Protein AF-A0AAD9Z7M5-F1 (afdb_monomer_lite)

Structure (mmCIF, N/CA/C/O backbone):
data_AF-A0AAD9Z7M5-F1
#
_entry.id   AF-A0AAD9Z7M5-F1
#
loop_
_atom_site.group_PDB
_atom_site.id
_atom_site.type_symbol
_atom_site.label_atom_id
_atom_site.label_alt_id
_atom_site.label_comp_id
_atom_site.label_asym_id
_atom_site.label_entity_id
_atom_site.label_seq_id
_atom_site.pdbx_PDB_ins_code
_atom_site.Cartn_x
_atom_site.Cartn_y
_atom_site.Cartn_z
_atom_site.occupancy
_atom_site.B_iso_or_equiv
_atom_site.auth_seq_id
_atom_site.auth_comp_id
_atom_site.auth_asym_id
_atom_site.auth_atom_id
_atom_site.pdbx_PDB_model_num
ATOM 1 N N . MET A 1 1 ? -19.781 9.683 -7.760 1.00 30.70 1 MET A N 1
ATOM 2 C CA . MET A 1 1 ? -18.440 9.397 -8.318 1.00 30.70 1 MET A CA 1
ATOM 3 C C . MET A 1 1 ? -17.435 10.316 -7.624 1.00 30.70 1 MET A C 1
ATOM 5 O O . MET A 1 1 ? -17.283 11.461 -8.027 1.00 30.70 1 MET A O 1
ATOM 9 N N . VAL A 1 2 ? -16.843 9.885 -6.505 1.00 35.81 2 VAL A N 1
ATOM 10 C CA . VAL A 1 2 ? -15.875 10.717 -5.769 1.00 35.81 2 VAL A CA 1
ATOM 11 C C . VAL A 1 2 ? -14.512 10.547 -6.434 1.00 35.81 2 VAL A C 1
ATOM 13 O O . VAL A 1 2 ? -13.974 9.443 -6.517 1.00 35.81 2 VAL A O 1
ATOM 16 N N . PHE A 1 3 ? -13.993 11.638 -6.991 1.00 39.03 3 PHE A N 1
ATOM 17 C CA . PHE A 1 3 ? -12.631 11.703 -7.500 1.00 39.03 3 PHE A CA 1
ATOM 18 C C . PHE A 1 3 ? -11.678 11.733 -6.305 1.00 39.03 3 PHE A C 1
ATOM 20 O O . PHE A 1 3 ? -11.600 12.740 -5.602 1.00 39.03 3 PHE A O 1
ATOM 27 N N . THR A 1 4 ? -10.912 10.668 -6.090 1.00 48.34 4 THR A N 1
ATOM 28 C CA . THR A 1 4 ? -9.732 10.704 -5.223 1.00 48.34 4 THR A CA 1
ATOM 29 C C . THR A 1 4 ? -8.650 11.539 -5.919 1.00 48.34 4 THR A C 1
ATOM 31 O O . THR A 1 4 ? -7.738 11.028 -6.558 1.00 48.34 4 THR A O 1
ATOM 34 N N . LYS A 1 5 ? -8.761 12.873 -5.826 1.00 54.28 5 LYS A N 1
ATOM 35 C CA . LYS A 1 5 ? -7.802 13.853 -6.383 1.00 54.28 5 LYS A CA 1
ATOM 36 C C . LYS A 1 5 ? -6.404 13.800 -5.734 1.00 54.28 5 LYS A C 1
ATOM 38 O O . LYS A 1 5 ? -5.519 14.541 -6.152 1.00 54.28 5 LYS A O 1
ATOM 43 N N . GLY A 1 6 ? -6.190 12.951 -4.726 1.00 60.69 6 GLY A N 1
ATOM 44 C CA . GLY A 1 6 ? -4.928 12.859 -3.992 1.00 60.69 6 GLY A CA 1
ATOM 45 C C . GLY A 1 6 ? -3.807 12.181 -4.786 1.00 60.69 6 GLY A C 1
ATOM 46 O O . GLY A 1 6 ? -4.029 11.228 -5.537 1.00 60.69 6 GLY A O 1
ATOM 47 N N . SER A 1 7 ? -2.568 12.646 -4.631 1.00 79.31 7 SER A N 1
ATOM 48 C CA . SER A 1 7 ? -1.374 11.907 -5.060 1.00 79.31 7 SER A CA 1
ATOM 49 C C . SER A 1 7 ? -1.282 10.561 -4.321 1.00 79.31 7 SER A C 1
ATOM 51 O O . SER A 1 7 ? -1.847 10.410 -3.238 1.00 79.31 7 SER A O 1
ATOM 53 N N . CYS A 1 8 ? -0.565 9.570 -4.870 1.00 79.56 8 CYS A N 1
ATOM 54 C CA . CYS A 1 8 ? -0.369 8.299 -4.155 1.00 79.56 8 CYS A CA 1
ATOM 55 C C . CYS A 1 8 ? 0.267 8.526 -2.776 1.00 79.56 8 CYS A C 1
ATOM 57 O O . CYS A 1 8 ? -0.075 7.848 -1.815 1.00 79.56 8 CYS A O 1
ATOM 59 N N . ARG A 1 9 ? 1.133 9.542 -2.663 1.00 82.56 9 ARG A N 1
ATOM 60 C CA . ARG A 1 9 ? 1.717 9.960 -1.390 1.00 82.56 9 ARG A CA 1
ATOM 61 C C . ARG A 1 9 ? 0.657 10.409 -0.382 1.00 82.56 9 ARG A C 1
ATOM 63 O O . ARG A 1 9 ? 0.674 9.939 0.745 1.00 82.56 9 ARG A O 1
ATOM 70 N N . GLN A 1 10 ? -0.275 11.268 -0.795 1.00 87.69 10 GLN A N 1
ATOM 71 C CA . GLN A 1 10 ? -1.350 11.749 0.081 1.00 87.69 10 GLN A CA 1
ATOM 72 C C . GLN A 1 10 ? -2.257 10.613 0.556 1.00 87.69 10 GLN A C 1
ATOM 74 O O . GLN A 1 10 ? -2.691 10.623 1.700 1.00 87.69 10 GLN A O 1
ATOM 79 N N . LEU A 1 11 ? -2.527 9.628 -0.300 1.00 88.75 11 LEU A N 1
ATOM 80 C CA . LEU A 1 11 ? -3.316 8.453 0.070 1.00 88.75 11 LEU A CA 1
ATOM 81 C C . LEU A 1 11 ? -2.552 7.542 1.048 1.00 88.75 11 LEU A C 1
ATOM 83 O O . LEU A 1 11 ? -3.131 7.092 2.029 1.00 88.75 11 LEU A O 1
ATOM 87 N N . VAL A 1 12 ? -1.243 7.342 0.856 1.00 88.25 12 VAL A N 1
ATOM 88 C CA . VAL A 1 12 ? -0.386 6.650 1.840 1.00 88.25 12 VAL A CA 1
ATOM 89 C C . VAL A 1 12 ? -0.405 7.373 3.189 1.00 88.25 12 VAL A C 1
ATOM 91 O O . VAL A 1 12 ? -0.634 6.737 4.215 1.00 88.25 12 VAL A O 1
ATOM 94 N N . ASP A 1 13 ? -0.223 8.695 3.194 1.00 90.44 13 ASP A N 1
ATOM 95 C CA . ASP A 1 13 ? -0.254 9.503 4.418 1.00 90.44 13 ASP A CA 1
ATOM 96 C C . ASP A 1 13 ? -1.626 9.430 5.108 1.00 90.44 13 ASP A C 1
ATOM 98 O O . ASP A 1 13 ? -1.696 9.332 6.332 1.00 90.44 13 ASP A O 1
ATOM 102 N N . LEU A 1 14 ? -2.714 9.404 4.332 1.00 91.56 14 LEU A N 1
ATOM 103 C CA . LEU A 1 14 ? -4.073 9.263 4.849 1.00 91.56 14 LEU A CA 1
ATOM 104 C C . LEU A 1 14 ? -4.307 7.890 5.488 1.00 91.56 14 LEU A C 1
ATOM 106 O O . LEU A 1 14 ? -4.917 7.812 6.550 1.00 91.56 14 LEU A O 1
ATOM 110 N N . SER A 1 15 ? -3.791 6.819 4.878 1.00 91.06 15 SER A N 1
ATOM 111 C CA . SER A 1 15 ? -3.870 5.474 5.452 1.00 91.06 15 SER A CA 1
ATOM 112 C C . SER A 1 15 ? -3.042 5.352 6.734 1.00 91.06 15 SER A C 1
ATOM 114 O O . SER A 1 15 ? -3.536 4.794 7.707 1.00 91.06 15 SER A O 1
ATOM 116 N N . ILE A 1 16 ? -1.827 5.912 6.774 1.00 91.56 16 ILE A N 1
ATOM 117 C CA . ILE A 1 16 ? -0.991 5.954 7.989 1.00 91.56 16 ILE A CA 1
ATOM 118 C C . ILE A 1 16 ? -1.695 6.740 9.099 1.00 91.56 16 ILE A C 1
ATOM 120 O O . ILE A 1 16 ? -1.698 6.326 10.257 1.00 91.56 16 ILE A O 1
ATOM 124 N N . PHE A 1 17 ? -2.298 7.879 8.753 1.00 93.44 17 PHE A N 1
ATOM 125 C CA . PHE A 1 17 ? -3.065 8.677 9.698 1.00 93.44 17 PHE A CA 1
ATOM 126 C C . PHE A 1 17 ? -4.267 7.892 10.233 1.00 93.44 17 PHE A C 1
ATOM 128 O O . PHE A 1 17 ? -4.455 7.826 11.443 1.00 93.44 17 PHE A O 1
ATOM 135 N N . GLY A 1 18 ? -5.041 7.256 9.350 1.00 91.50 18 GLY A N 1
ATOM 136 C CA . GLY A 1 18 ? -6.170 6.422 9.749 1.00 91.50 18 GLY A CA 1
ATOM 137 C C . GLY A 1 18 ? -5.751 5.286 10.678 1.00 91.50 18 GLY A C 1
ATOM 138 O O . GLY A 1 18 ? -6.406 5.061 11.686 1.00 91.50 18 GLY A O 1
ATOM 139 N N . ASP A 1 19 ? -4.627 4.626 10.401 1.00 90.56 19 ASP A N 1
ATOM 140 C CA . ASP A 1 19 ? -4.109 3.550 11.248 1.00 90.56 19 ASP A CA 1
ATOM 141 C C . ASP A 1 19 ? -3.713 4.065 12.636 1.00 90.56 19 ASP A C 1
ATOM 143 O O . ASP A 1 19 ? -4.106 3.506 13.656 1.00 90.56 19 ASP A O 1
ATOM 147 N N . LYS A 1 20 ? -3.000 5.195 12.683 1.00 92.00 20 LYS A N 1
ATOM 148 C CA . LYS A 1 20 ? -2.537 5.816 13.930 1.00 92.00 20 LYS A CA 1
ATOM 149 C C . LYS A 1 20 ? -3.677 6.186 14.885 1.00 92.00 20 LYS A C 1
ATOM 151 O O . LYS A 1 20 ? -3.470 6.165 16.097 1.00 92.00 20 LYS A O 1
ATOM 156 N N . TYR A 1 21 ? -4.834 6.572 14.352 1.00 92.94 21 TYR A N 1
ATOM 157 C CA . TYR A 1 21 ? -5.998 7.003 15.135 1.00 92.94 21 TYR A CA 1
ATOM 158 C C . TYR A 1 21 ? -7.127 5.965 15.166 1.00 92.94 21 TYR A C 1
ATOM 160 O O . TYR A 1 21 ? -8.238 6.307 15.558 1.00 92.94 21 TYR A O 1
ATOM 168 N N . ASP A 1 22 ? -6.844 4.726 14.755 1.00 89.50 22 ASP A N 1
ATOM 169 C CA . ASP A 1 22 ? -7.807 3.625 14.693 1.00 89.50 22 ASP A CA 1
ATOM 170 C C . ASP A 1 22 ? -9.104 3.996 13.948 1.00 89.50 22 ASP A C 1
ATOM 172 O O . ASP A 1 22 ? -10.224 3.874 14.439 1.00 89.50 22 ASP A O 1
ATOM 176 N N . MET A 1 23 ? -8.939 4.498 12.721 1.00 91.75 23 MET A N 1
ATOM 177 C CA . MET A 1 23 ? -10.019 4.894 11.815 1.00 91.75 23 MET A CA 1
ATOM 178 C C . MET A 1 23 ? -10.088 3.954 10.592 1.00 91.75 23 MET A C 1
ATOM 180 O O . MET A 1 23 ? -9.648 4.338 9.500 1.00 91.75 23 MET A O 1
ATOM 184 N N . PRO A 1 24 ? -10.663 2.739 10.723 1.00 88.81 24 PRO A N 1
ATOM 185 C CA . PRO A 1 24 ? -10.769 1.749 9.645 1.00 88.81 24 PRO A CA 1
ATOM 186 C C . PRO A 1 24 ? -11.313 2.300 8.324 1.00 88.81 24 PRO A C 1
ATOM 188 O O . PRO A 1 24 ? -10.705 2.100 7.276 1.00 88.81 24 PRO A O 1
ATOM 191 N N . ALA A 1 25 ? -12.404 3.071 8.369 1.00 88.81 25 ALA A N 1
ATOM 192 C CA . ALA A 1 25 ? -13.028 3.636 7.171 1.00 88.81 25 ALA A CA 1
ATOM 193 C C . ALA A 1 25 ? -12.080 4.563 6.389 1.00 88.81 25 ALA A C 1
ATOM 195 O O . ALA A 1 25 ? -12.094 4.583 5.158 1.00 88.81 25 ALA A O 1
ATOM 196 N N . LEU A 1 26 ? -11.224 5.307 7.097 1.00 89.62 26 LEU A N 1
ATOM 197 C CA . LEU A 1 26 ? -10.253 6.200 6.474 1.00 89.62 26 LEU A CA 1
ATOM 198 C C . LEU A 1 26 ? -9.115 5.416 5.812 1.00 89.62 26 LEU A C 1
ATOM 200 O O . LEU A 1 26 ? -8.694 5.758 4.706 1.00 89.62 26 LEU A O 1
ATOM 204 N N . CYS A 1 27 ? -8.656 4.344 6.463 1.00 88.62 27 CYS A N 1
ATOM 205 C CA . CYS A 1 27 ? -7.699 3.405 5.883 1.00 88.62 27 CYS A CA 1
ATOM 206 C C . CYS A 1 27 ? -8.247 2.763 4.607 1.00 88.62 27 CYS A C 1
ATOM 208 O O . CYS A 1 27 ? -7.567 2.796 3.584 1.00 88.62 27 CYS A O 1
ATOM 210 N N . ASN A 1 28 ? -9.473 2.235 4.653 1.00 88.75 28 ASN A N 1
ATOM 211 C CA . ASN A 1 28 ? -10.100 1.561 3.515 1.00 88.75 28 ASN A CA 1
ATOM 212 C C . ASN A 1 28 ? -10.273 2.536 2.342 1.00 88.75 28 ASN A C 1
ATOM 214 O O . ASN A 1 28 ? -9.829 2.247 1.235 1.00 88.75 28 ASN A O 1
ATOM 218 N N . TYR A 1 29 ? -10.770 3.753 2.602 1.00 89.75 29 TYR A N 1
ATOM 219 C CA . TYR A 1 29 ? -10.887 4.798 1.579 1.00 89.75 29 TYR A CA 1
ATOM 220 C C . TYR A 1 29 ? -9.543 5.146 0.923 1.00 89.75 29 TYR A C 1
ATOM 222 O O . TYR A 1 29 ? -9.452 5.338 -0.293 1.00 89.75 29 TYR A O 1
ATOM 230 N N . ALA A 1 30 ? -8.482 5.247 1.725 1.00 89.19 30 ALA A N 1
ATOM 231 C CA . ALA A 1 30 ? -7.147 5.518 1.218 1.00 89.19 30 ALA A CA 1
ATOM 232 C C . ALA A 1 30 ? -6.627 4.370 0.337 1.00 89.19 30 ALA A C 1
ATOM 234 O O . ALA A 1 30 ? -6.112 4.628 -0.752 1.00 89.19 30 ALA A O 1
ATOM 235 N N . VAL A 1 31 ? -6.802 3.124 0.782 1.00 86.06 31 VAL A N 1
ATOM 236 C CA . VAL A 1 31 ? -6.427 1.908 0.047 1.00 86.06 31 VAL A CA 1
ATOM 237 C C . VAL A 1 31 ? -7.188 1.795 -1.277 1.00 86.06 31 VAL A C 1
ATOM 239 O O . VAL A 1 31 ? -6.558 1.603 -2.316 1.00 86.06 31 VAL A O 1
ATOM 242 N N . ASP A 1 32 ? -8.499 2.032 -1.284 1.00 86.25 32 ASP A N 1
ATOM 243 C CA . ASP A 1 32 ? -9.310 2.045 -2.510 1.00 86.25 32 ASP A CA 1
ATOM 244 C C . ASP A 1 32 ? -8.833 3.114 -3.489 1.00 86.25 32 ASP A C 1
ATOM 246 O O . ASP A 1 32 ? -8.720 2.890 -4.697 1.00 86.25 32 ASP A O 1
ATOM 250 N N . GLY A 1 33 ? -8.501 4.294 -2.960 1.00 85.94 33 GLY A N 1
ATOM 251 C CA . GLY A 1 33 ? -7.916 5.371 -3.742 1.00 85.94 33 GLY A CA 1
ATOM 252 C C . GLY A 1 33 ? -6.595 4.967 -4.395 1.00 85.94 33 GLY A C 1
ATOM 253 O O . GLY A 1 33 ? -6.351 5.349 -5.541 1.00 85.94 33 GLY A O 1
ATOM 254 N N . LEU A 1 34 ? -5.751 4.207 -3.688 1.00 82.88 34 LEU A N 1
ATOM 255 C CA . LEU A 1 34 ? -4.492 3.691 -4.222 1.00 82.88 34 LEU A CA 1
ATOM 256 C C . LEU A 1 34 ? -4.750 2.689 -5.347 1.00 82.88 34 LEU A C 1
ATOM 258 O O . LEU A 1 34 ? -4.270 2.909 -6.461 1.00 82.88 34 LEU A O 1
ATOM 262 N N . ILE A 1 35 ? -5.562 1.662 -5.100 1.00 80.88 35 ILE A N 1
ATOM 263 C CA . ILE A 1 35 ? -5.880 0.617 -6.085 1.00 80.88 35 ILE A CA 1
ATOM 264 C C . ILE A 1 35 ? -6.453 1.237 -7.357 1.00 80.88 35 ILE A C 1
ATOM 266 O O . ILE A 1 35 ? -5.890 1.066 -8.436 1.00 80.88 35 ILE A O 1
ATOM 270 N N . LYS A 1 36 ? -7.476 2.084 -7.233 1.00 82.75 36 LYS A N 1
ATOM 271 C CA . LYS A 1 36 ? -8.080 2.767 -8.383 1.00 82.75 36 LYS A CA 1
ATOM 272 C C . LYS A 1 36 ? -7.067 3.598 -9.167 1.00 82.75 36 LYS A C 1
ATOM 274 O O . LYS A 1 36 ? -7.118 3.683 -10.392 1.00 82.75 36 LYS A O 1
ATOM 279 N N . LYS A 1 37 ? -6.127 4.237 -8.472 1.00 79.50 37 LYS A N 1
ATOM 280 C CA . LYS A 1 37 ? -5.071 5.015 -9.119 1.00 79.50 37 LYS A CA 1
ATOM 281 C C . LYS A 1 37 ? -4.065 4.120 -9.834 1.00 79.50 37 LYS A C 1
ATOM 283 O O . LYS A 1 37 ? -3.613 4.492 -10.918 1.00 79.50 37 LYS A O 1
ATOM 288 N N . HIS A 1 38 ? -3.744 2.956 -9.270 1.00 77.31 38 HIS A N 1
ATOM 289 C CA . HIS A 1 38 ? -2.944 1.943 -9.952 1.00 77.31 38 HIS A CA 1
ATOM 290 C C . HIS A 1 38 ? -3.613 1.511 -11.252 1.00 77.31 38 HIS A C 1
ATOM 292 O O . HIS A 1 38 ? -3.005 1.638 -12.308 1.00 77.31 38 HIS A O 1
ATOM 298 N N . GLU A 1 39 ? -4.881 1.107 -11.185 1.00 77.69 39 GLU A N 1
ATOM 299 C CA . GLU A 1 39 ? -5.659 0.660 -12.345 1.00 77.69 39 GLU A CA 1
ATOM 300 C C . GLU A 1 39 ? -5.697 1.716 -13.458 1.00 77.69 39 GLU A C 1
ATOM 302 O O . GLU A 1 39 ? 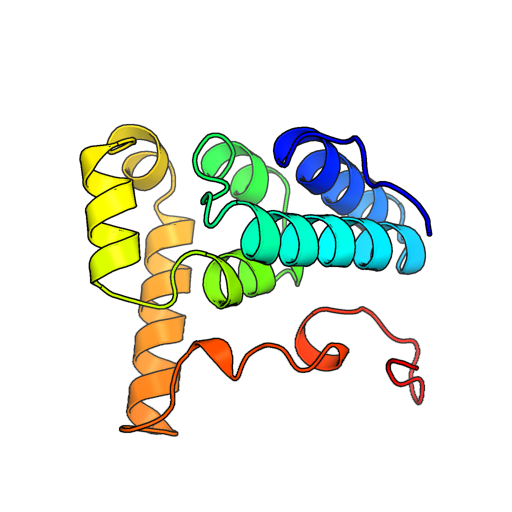-5.606 1.391 -14.637 1.00 77.69 39 GLU A O 1
ATOM 307 N N . GLN A 1 40 ? -5.791 2.998 -13.091 1.00 79.75 40 GLN A N 1
ATOM 308 C CA . GLN A 1 40 ? -5.869 4.101 -14.051 1.00 79.75 40 GLN A CA 1
ATOM 309 C C . GLN A 1 40 ? -4.535 4.473 -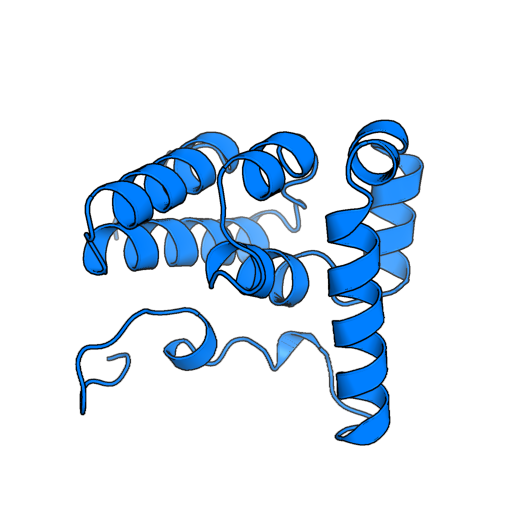14.698 1.00 79.75 40 GLN A C 1
ATOM 311 O O . GLN A 1 40 ? -4.515 4.953 -15.829 1.00 79.75 40 GLN A O 1
ATOM 316 N N . THR A 1 41 ? -3.431 4.354 -13.963 1.00 73.50 41 THR A N 1
ATOM 317 C CA . THR A 1 41 ? -2.146 4.943 -14.378 1.00 73.50 41 THR A CA 1
ATOM 318 C C . THR A 1 41 ? -1.053 3.914 -14.615 1.00 73.50 41 THR A C 1
ATOM 320 O O . THR A 1 41 ? -0.000 4.270 -15.138 1.00 73.50 41 THR A O 1
ATOM 323 N N . ASN A 1 42 ? -1.270 2.667 -14.189 1.00 67.62 42 ASN A N 1
ATOM 324 C CA . ASN A 1 42 ? -0.255 1.625 -14.057 1.00 67.62 42 ASN A CA 1
ATOM 325 C C . ASN A 1 42 ? 1.023 2.117 -13.341 1.00 67.62 42 ASN A C 1
ATOM 327 O O . ASN A 1 42 ? 2.108 1.566 -13.516 1.00 67.62 42 ASN A O 1
ATOM 331 N N . ASN A 1 43 ? 0.917 3.198 -12.557 1.00 65.44 43 ASN A N 1
ATOM 332 C CA . ASN A 1 43 ? 2.049 3.777 -11.853 1.00 65.44 43 ASN A CA 1
ATOM 333 C C . ASN A 1 43 ? 2.229 3.065 -10.526 1.00 65.44 43 ASN A C 1
ATOM 335 O O . ASN A 1 43 ? 1.269 2.752 -9.823 1.00 65.44 43 ASN A O 1
ATOM 339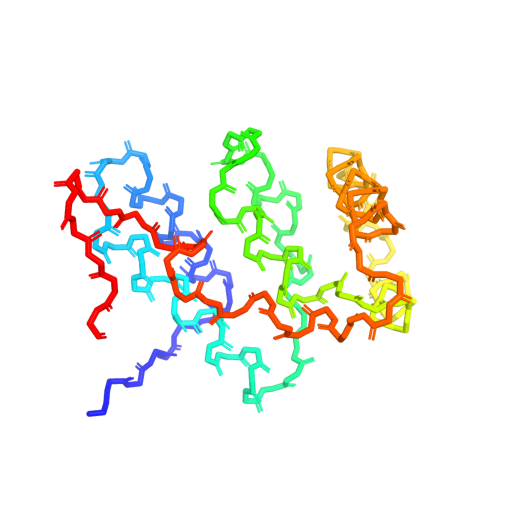 N N . VAL A 1 44 ? 3.488 2.865 -10.176 1.00 62.03 44 VAL A N 1
ATOM 340 C CA . VAL A 1 44 ? 3.909 2.225 -8.938 1.00 62.03 44 VAL A CA 1
ATOM 341 C C . VAL A 1 44 ? 4.190 3.323 -7.907 1.00 62.03 44 VAL A C 1
ATOM 343 O O . VAL A 1 44 ? 4.811 4.342 -8.223 1.00 62.03 44 VAL A O 1
ATOM 346 N N . ILE A 1 45 ? 3.713 3.153 -6.669 1.00 62.66 45 ILE A N 1
ATOM 347 C CA . ILE A 1 45 ? 3.931 4.102 -5.558 1.00 62.66 45 ILE A CA 1
ATOM 348 C C . ILE A 1 45 ? 5.373 3.989 -5.043 1.00 62.66 45 ILE A C 1
ATOM 350 O O . ILE A 1 45 ? 5.621 3.545 -3.927 1.00 62.66 45 ILE A O 1
ATOM 354 N N . ILE A 1 46 ? 6.354 4.360 -5.857 1.00 63.19 46 ILE A N 1
ATOM 355 C CA . ILE A 1 46 ? 7.743 4.003 -5.546 1.00 63.19 46 ILE A CA 1
ATOM 356 C C . ILE A 1 46 ? 8.415 5.032 -4.643 1.00 63.19 46 ILE A C 1
ATOM 358 O O . ILE A 1 46 ? 9.121 4.675 -3.702 1.00 63.19 46 ILE A O 1
ATOM 362 N N . SER A 1 47 ? 8.128 6.320 -4.845 1.00 62.19 47 SER A N 1
ATOM 363 C CA . SER A 1 47 ? 8.775 7.411 -4.101 1.00 62.19 47 SER A CA 1
ATOM 364 C C . SER A 1 47 ? 8.447 7.439 -2.602 1.00 62.19 47 SER A C 1
ATOM 366 O O . SER A 1 47 ? 8.925 8.308 -1.877 1.00 62.19 47 SER A O 1
ATOM 368 N N . SER A 1 48 ? 7.603 6.522 -2.122 1.00 67.88 48 SER A N 1
ATOM 369 C CA . SER A 1 48 ? 7.118 6.499 -0.744 1.00 67.88 48 SER A CA 1
ATOM 370 C C . SER A 1 48 ? 7.400 5.196 -0.003 1.00 67.88 48 SER A C 1
ATOM 372 O O . SER A 1 48 ? 6.949 5.104 1.130 1.00 67.88 48 SER A O 1
ATOM 374 N N . PHE A 1 49 ? 8.138 4.218 -0.551 1.00 76.62 49 PHE A N 1
ATOM 375 C CA . PHE A 1 49 ? 8.367 2.944 0.157 1.00 76.62 49 PHE A CA 1
ATOM 376 C C . PHE A 1 49 ? 9.068 3.127 1.498 1.00 76.62 49 PHE A C 1
ATOM 378 O O . PHE A 1 49 ? 8.529 2.706 2.518 1.00 76.62 49 PHE A O 1
ATOM 385 N N . ALA A 1 50 ? 10.196 3.839 1.529 1.00 78.62 50 ALA A N 1
ATOM 386 C CA . ALA A 1 50 ? 10.899 4.116 2.780 1.00 78.62 50 ALA A CA 1
ATOM 387 C C . ALA A 1 50 ? 9.993 4.823 3.806 1.00 78.62 50 ALA A C 1
ATOM 389 O O . ALA A 1 50 ? 9.997 4.487 4.986 1.00 78.62 50 ALA A O 1
ATOM 390 N N . HIS A 1 51 ? 9.160 5.765 3.354 1.00 83.00 51 HIS A N 1
ATOM 391 C CA . HIS A 1 51 ? 8.203 6.450 4.225 1.00 83.00 51 HIS A CA 1
ATOM 392 C C . HIS A 1 51 ? 7.087 5.528 4.720 1.00 83.00 51 HIS A C 1
ATOM 394 O O . HIS A 1 51 ? 6.788 5.520 5.909 1.00 83.00 51 HIS A O 1
ATOM 400 N N . LEU A 1 52 ? 6.484 4.748 3.828 1.00 87.25 52 LEU A N 1
ATOM 401 C CA . LEU A 1 52 ? 5.425 3.801 4.146 1.00 87.25 52 LEU A CA 1
ATOM 402 C C . LEU A 1 52 ? 5.922 2.792 5.177 1.00 87.25 52 LEU A C 1
ATOM 404 O O . LEU A 1 52 ? 5.296 2.622 6.216 1.00 87.25 52 LEU A O 1
ATOM 408 N N . TYR A 1 53 ? 7.074 2.171 4.934 1.00 88.31 53 TYR A N 1
ATOM 409 C CA . TYR A 1 53 ? 7.641 1.170 5.831 1.00 88.31 53 TYR A CA 1
ATOM 410 C C . TYR A 1 53 ? 8.077 1.778 7.165 1.00 88.31 53 TYR A C 1
ATOM 412 O O . TYR A 1 53 ? 7.777 1.213 8.211 1.00 88.31 53 TYR A O 1
ATOM 420 N N . LYS A 1 54 ? 8.665 2.981 7.170 1.00 88.31 54 LYS A N 1
ATOM 421 C CA . LYS A 1 54 ? 9.019 3.681 8.415 1.00 88.31 54 LYS A CA 1
ATOM 422 C C . LYS A 1 54 ? 7.809 3.990 9.307 1.00 88.31 54 LYS A C 1
ATOM 424 O O . LYS A 1 54 ? 7.969 4.101 10.518 1.00 88.31 54 LYS A O 1
ATOM 429 N N . ASN A 1 55 ? 6.624 4.164 8.724 1.00 89.75 55 ASN A N 1
ATOM 430 C CA . ASN A 1 55 ? 5.429 4.625 9.436 1.00 89.75 55 ASN A CA 1
ATOM 431 C C . ASN A 1 55 ? 4.312 3.577 9.526 1.00 8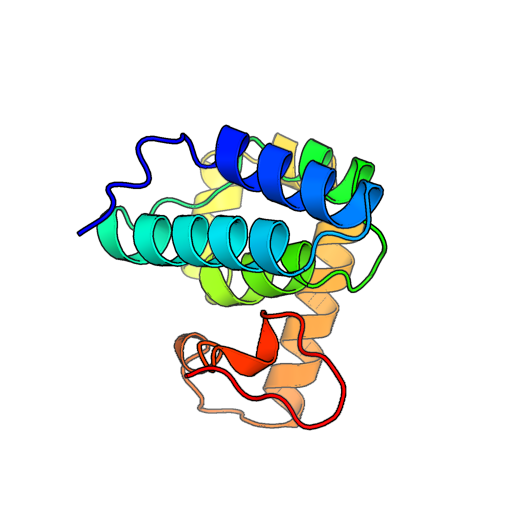9.75 55 ASN A C 1
ATOM 433 O O . ASN A 1 55 ? 3.195 3.912 9.906 1.00 89.75 55 ASN A O 1
ATOM 437 N N . THR A 1 56 ? 4.585 2.324 9.176 1.00 89.12 56 THR A N 1
ATOM 438 C CA . THR A 1 56 ? 3.607 1.237 9.283 1.00 89.12 56 THR A CA 1
ATOM 439 C C . THR A 1 56 ? 4.213 0.050 10.003 1.00 89.12 56 THR A C 1
ATOM 441 O O . THR A 1 56 ? 5.412 -0.205 9.895 1.00 89.12 56 THR A O 1
ATOM 444 N N . LEU A 1 57 ? 3.381 -0.709 10.712 1.00 86.88 57 LEU A N 1
ATOM 445 C CA . LEU A 1 57 ? 3.813 -1.952 11.340 1.00 86.88 57 LEU A CA 1
ATOM 446 C C . LEU A 1 57 ? 4.084 -3.050 10.292 1.00 86.88 57 LEU A C 1
ATOM 448 O O . LEU A 1 57 ? 3.457 -3.053 9.218 1.00 86.88 57 LEU A O 1
ATOM 452 N N . PRO A 1 58 ? 4.969 -4.019 10.602 1.00 83.69 58 PRO A N 1
ATOM 453 C CA . PRO A 1 58 ? 5.116 -5.233 9.807 1.00 83.69 58 PRO A CA 1
ATOM 454 C C . PRO A 1 58 ? 3.763 -5.914 9.578 1.00 83.69 58 PRO A C 1
ATOM 456 O O . PRO A 1 58 ? 2.937 -5.987 10.486 1.00 83.69 58 PRO A O 1
ATOM 459 N N . ASN A 1 59 ? 3.533 -6.431 8.369 1.00 75.50 59 ASN A N 1
ATOM 460 C CA . ASN A 1 59 ? 2.264 -7.048 7.950 1.00 75.50 59 ASN A CA 1
ATOM 461 C C . ASN A 1 59 ? 1.020 -6.138 7.982 1.00 75.50 59 ASN A C 1
ATOM 463 O O . ASN A 1 59 ? -0.095 -6.659 7.843 1.00 75.50 59 ASN A O 1
ATOM 467 N N . SER A 1 60 ? 1.178 -4.817 8.126 1.00 84.19 60 SER A N 1
ATOM 468 C CA . SER A 1 60 ? 0.066 -3.875 7.958 1.00 84.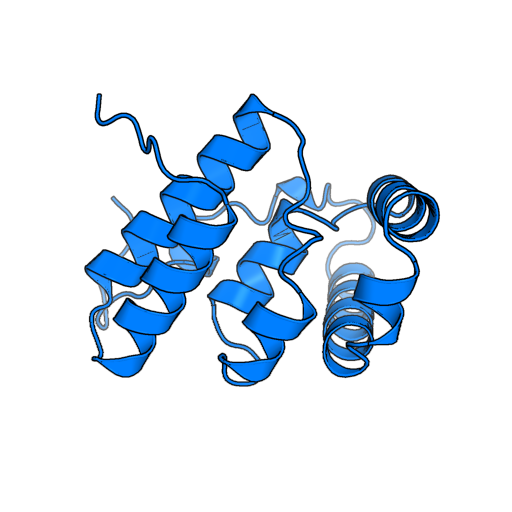19 60 SER A CA 1
ATOM 469 C C . SER A 1 60 ? -0.623 -4.064 6.604 1.00 84.19 60 SER A C 1
ATOM 471 O O . SER A 1 60 ? 0.003 -4.448 5.609 1.00 84.19 60 SER A O 1
ATOM 473 N N . LEU A 1 61 ? -1.927 -3.782 6.563 1.00 82.25 61 LEU A N 1
ATOM 474 C CA . LEU A 1 61 ? -2.720 -3.909 5.338 1.00 82.25 61 LEU A CA 1
ATOM 475 C C . LEU A 1 61 ? -2.139 -3.054 4.212 1.00 82.25 61 LEU A C 1
ATOM 477 O O . LEU A 1 61 ? -1.974 -3.553 3.110 1.00 82.25 61 LEU A O 1
ATOM 481 N N . LEU A 1 62 ? -1.688 -1.834 4.516 1.00 84.94 62 LEU A N 1
ATOM 482 C CA . LEU A 1 62 ? -1.080 -0.949 3.525 1.00 84.94 62 LEU A CA 1
ATOM 483 C C . LEU A 1 62 ? 0.183 -1.550 2.873 1.00 84.94 62 LEU A C 1
ATOM 485 O O . LEU A 1 62 ? 0.325 -1.477 1.653 1.00 84.94 62 LEU A O 1
ATOM 489 N N . ARG A 1 63 ? 1.081 -2.187 3.647 1.00 86.81 63 ARG A N 1
ATOM 490 C CA . ARG A 1 63 ? 2.250 -2.900 3.089 1.00 86.81 63 ARG A CA 1
ATOM 491 C C . ARG A 1 63 ? 1.816 -4.052 2.178 1.00 86.81 63 ARG A C 1
ATOM 493 O O . ARG A 1 63 ? 2.361 -4.208 1.089 1.00 86.81 63 ARG A O 1
ATOM 500 N N . LYS A 1 64 ? 0.813 -4.830 2.602 1.00 81.00 64 LYS A N 1
ATOM 501 C CA . LYS A 1 64 ? 0.272 -5.955 1.821 1.00 81.00 64 LYS A CA 1
ATOM 502 C C . LYS A 1 64 ? -0.365 -5.490 0.515 1.00 81.00 64 LYS A C 1
ATOM 504 O O . LYS A 1 64 ? -0.020 -6.038 -0.524 1.00 81.00 64 LYS A O 1
ATOM 509 N N . THR A 1 65 ? -1.219 -4.466 0.551 1.00 79.75 65 THR A N 1
ATOM 510 C CA . THR A 1 65 ? -1.822 -3.855 -0.643 1.00 79.75 65 THR A CA 1
ATOM 511 C C . THR A 1 65 ? -0.742 -3.402 -1.607 1.00 79.75 65 THR A C 1
ATOM 513 O O . THR A 1 65 ? -0.806 -3.688 -2.794 1.00 79.75 65 THR A O 1
ATOM 516 N N . VAL A 1 66 ? 0.293 -2.724 -1.107 1.00 80.44 66 VAL A N 1
ATOM 517 C CA . VAL A 1 66 ? 1.350 -2.222 -1.979 1.00 80.44 66 VAL A CA 1
ATOM 518 C C . VAL A 1 66 ? 2.063 -3.349 -2.726 1.00 80.44 66 VAL A C 1
ATOM 520 O O . VAL A 1 66 ? 2.264 -3.251 -3.935 1.00 80.44 66 VAL A O 1
ATOM 523 N N . LEU A 1 67 ? 2.387 -4.437 -2.032 1.00 79.31 67 LEU A N 1
ATOM 524 C CA . LEU A 1 67 ? 2.989 -5.620 -2.645 1.00 79.31 67 LEU A CA 1
ATOM 525 C C . LEU A 1 67 ? 2.039 -6.286 -3.650 1.00 79.31 67 LEU A C 1
ATOM 527 O O . LEU A 1 67 ? 2.447 -6.582 -4.769 1.00 79.31 67 LEU A O 1
ATOM 531 N N . ALA A 1 68 ? 0.778 -6.465 -3.255 1.00 74.62 68 ALA A N 1
ATOM 532 C CA . ALA A 1 68 ? -0.270 -7.143 -4.016 1.00 74.62 68 ALA A CA 1
ATOM 533 C C . ALA A 1 68 ? -0.808 -6.360 -5.218 1.00 74.62 68 ALA A C 1
ATOM 535 O O . ALA A 1 68 ? -1.465 -6.931 -6.079 1.00 74.62 68 ALA A O 1
ATOM 536 N N . THR A 1 69 ? -0.605 -5.047 -5.260 1.00 72.06 69 THR A N 1
ATOM 537 C CA . THR A 1 69 ? -1.126 -4.203 -6.337 1.00 72.06 69 THR A CA 1
ATOM 538 C C . THR A 1 69 ? -0.009 -3.730 -7.253 1.00 72.06 69 THR A C 1
ATOM 540 O O . THR A 1 69 ? -0.199 -3.657 -8.459 1.00 72.06 69 THR A O 1
ATOM 543 N N . TYR A 1 70 ? 1.169 -3.412 -6.716 1.00 68.88 70 TYR A N 1
ATOM 544 C CA . TYR A 1 70 ? 2.157 -2.652 -7.476 1.00 68.88 70 TYR A CA 1
ATOM 545 C C . TYR A 1 70 ? 3.406 -3.435 -7.869 1.00 68.88 70 TYR A C 1
ATOM 547 O O . TYR A 1 70 ? 4.157 -2.945 -8.710 1.00 68.88 70 TYR A O 1
ATOM 555 N N . LEU A 1 71 ? 3.654 -4.607 -7.273 1.00 69.69 71 LEU A N 1
ATOM 556 C CA . LEU A 1 71 ? 4.896 -5.372 -7.453 1.00 69.69 71 LEU A CA 1
ATOM 557 C C . LEU A 1 71 ? 4.626 -6.866 -7.574 1.00 69.69 71 LEU A C 1
ATOM 559 O O . LEU A 1 71 ? 5.286 -7.698 -6.969 1.00 69.69 71 LEU A O 1
ATOM 563 N N . CYS A 1 72 ? 3.636 -7.194 -8.385 1.00 65.19 72 CYS A N 1
ATOM 564 C CA . CYS A 1 72 ? 3.166 -8.551 -8.593 1.00 65.19 72 CYS A CA 1
ATOM 565 C C . CYS A 1 72 ? 4.014 -9.342 -9.585 1.00 65.19 72 CYS A C 1
ATOM 567 O O . CYS A 1 72 ? 3.969 -10.567 -9.594 1.00 65.19 72 CYS A O 1
ATOM 569 N N . THR A 1 73 ? 4.766 -8.662 -10.449 1.00 66.38 73 THR A N 1
ATOM 570 C CA . THR A 1 73 ? 5.493 -9.314 -11.543 1.00 66.38 73 THR A CA 1
ATOM 571 C C . THR A 1 73 ? 6.980 -8.958 -11.534 1.00 66.38 73 THR A C 1
ATOM 573 O O . THR A 1 73 ? 7.335 -7.834 -11.160 1.00 66.38 73 THR A O 1
ATOM 576 N N . PRO A 1 74 ? 7.858 -9.863 -12.012 1.00 68.88 74 PRO A N 1
ATOM 577 C CA . PRO A 1 74 ? 9.275 -9.557 -12.207 1.00 68.88 74 PRO A CA 1
ATOM 578 C C . PRO A 1 74 ? 9.503 -8.281 -13.031 1.00 68.88 74 PRO A C 1
ATOM 580 O O . PRO A 1 74 ? 10.296 -7.438 -12.633 1.00 68.88 74 PRO A O 1
ATOM 583 N N . ALA A 1 75 ? 8.723 -8.068 -14.096 1.00 71.00 75 ALA A N 1
ATOM 584 C CA . ALA A 1 75 ? 8.822 -6.877 -14.946 1.00 71.00 75 ALA A CA 1
ATOM 585 C C . ALA A 1 75 ? 8.493 -5.561 -14.207 1.00 71.00 75 ALA A C 1
ATOM 587 O O . ALA A 1 75 ? 9.098 -4.517 -14.465 1.00 71.00 75 ALA A O 1
ATOM 588 N N . GLN A 1 76 ? 7.542 -5.586 -13.266 1.00 72.94 76 GLN A N 1
ATOM 589 C CA . GLN A 1 76 ? 7.246 -4.420 -12.426 1.00 72.94 76 GLN A CA 1
ATOM 590 C C . GLN A 1 76 ? 8.404 -4.128 -11.470 1.00 72.94 76 GLN A C 1
ATOM 592 O O . GLN A 1 76 ? 8.779 -2.968 -11.324 1.00 72.94 76 GLN A O 1
ATOM 597 N N . ILE A 1 77 ? 9.005 -5.162 -10.874 1.00 73.88 77 ILE A N 1
ATOM 598 C CA . ILE A 1 77 ? 10.197 -5.027 -10.023 1.00 73.88 77 ILE A CA 1
ATOM 599 C C . ILE A 1 77 ? 11.380 -4.473 -10.816 1.00 73.88 77 ILE A C 1
ATOM 601 O O . ILE A 1 77 ? 12.031 -3.546 -10.344 1.00 73.88 77 ILE A O 1
ATOM 605 N N . GLU A 1 78 ? 11.631 -4.987 -12.020 1.00 76.44 78 GLU A N 1
ATOM 606 C CA . GLU A 1 78 ? 12.664 -4.468 -12.924 1.00 76.44 78 GLU A CA 1
ATOM 607 C C . GLU A 1 78 ? 12.434 -2.981 -13.206 1.00 76.44 78 GLU A C 1
ATOM 609 O O . GLU A 1 78 ? 13.326 -2.167 -12.984 1.00 76.44 78 GLU A O 1
ATOM 614 N N . THR A 1 79 ? 11.199 -2.594 -13.539 1.00 75.56 79 THR A N 1
ATOM 615 C CA . THR A 1 79 ? 10.832 -1.183 -13.748 1.00 75.56 79 THR A CA 1
ATOM 616 C C . THR A 1 79 ? 11.123 -0.317 -12.515 1.00 75.56 79 THR A C 1
ATOM 618 O O . THR A 1 79 ? 11.514 0.846 -12.642 1.00 75.56 79 THR A O 1
ATOM 621 N N . VAL A 1 80 ? 10.921 -0.849 -11.306 1.00 74.00 80 VAL A N 1
ATOM 622 C CA . VAL A 1 80 ? 11.210 -0.129 -10.056 1.00 74.00 80 VAL A CA 1
ATOM 623 C C . VAL A 1 80 ? 12.705 0.003 -9.829 1.00 74.00 80 VAL A C 1
ATOM 625 O O . VAL A 1 80 ? 13.162 1.091 -9.483 1.00 74.00 80 VAL A O 1
ATOM 628 N N . LEU A 1 81 ? 13.458 -1.077 -10.033 1.00 75.88 81 LEU A N 1
ATOM 629 C CA . LEU A 1 81 ? 14.911 -1.092 -9.904 1.00 75.88 81 LEU A CA 1
ATOM 630 C C . LEU A 1 81 ? 15.568 -0.133 -10.899 1.00 75.88 81 LEU A C 1
ATOM 632 O O . LEU A 1 81 ? 16.498 0.575 -10.529 1.00 75.88 81 LEU A O 1
ATOM 636 N N . GLU A 1 82 ? 15.054 -0.055 -12.126 1.00 79.12 82 GLU A N 1
ATOM 637 C CA . GLU A 1 82 ? 15.547 0.864 -13.154 1.00 79.12 82 GLU A CA 1
ATOM 638 C C . GLU A 1 82 ? 15.247 2.327 -12.819 1.00 79.12 82 GLU A C 1
ATOM 640 O O . GLU A 1 82 ? 16.118 3.190 -12.931 1.00 79.12 82 GLU A O 1
ATOM 645 N N . LYS A 1 83 ? 14.009 2.633 -12.414 1.00 75.06 83 LYS A N 1
ATOM 646 C CA . LYS A 1 83 ? 13.567 4.024 -12.234 1.00 75.06 83 LYS A CA 1
ATOM 647 C C . LYS A 1 83 ? 13.886 4.599 -10.855 1.00 75.06 83 LYS A C 1
ATOM 649 O O . LYS A 1 83 ? 14.008 5.814 -10.719 1.00 75.06 83 LYS A O 1
ATOM 654 N N . TYR A 1 84 ? 13.984 3.754 -9.832 1.00 75.00 84 TYR A N 1
ATOM 655 C CA . TYR A 1 84 ? 14.116 4.171 -8.433 1.00 75.00 84 TYR A CA 1
ATOM 656 C C . TYR A 1 84 ? 14.977 3.192 -7.611 1.00 75.00 84 TYR A C 1
ATOM 658 O O . TYR A 1 84 ? 14.540 2.712 -6.556 1.00 75.00 84 TYR A O 1
ATOM 666 N N . PRO A 1 85 ? 16.218 2.913 -8.042 1.00 74.19 85 PRO A N 1
ATOM 667 C CA . PRO A 1 85 ? 17.077 1.924 -7.390 1.00 74.19 85 PRO A CA 1
ATOM 668 C C . PRO A 1 85 ? 17.274 2.217 -5.896 1.00 74.19 85 PRO A C 1
ATOM 670 O O . PRO A 1 85 ? 17.191 1.319 -5.060 1.00 74.19 85 PRO A O 1
ATOM 673 N N . GLN A 1 86 ? 17.447 3.493 -5.539 1.00 73.69 86 GLN A N 1
ATOM 674 C CA . GLN A 1 86 ? 17.709 3.896 -4.159 1.00 73.69 86 GLN A CA 1
ATOM 675 C C . GLN A 1 86 ? 16.507 3.671 -3.229 1.00 73.69 86 GLN A C 1
ATOM 677 O O . GLN A 1 86 ? 16.677 3.243 -2.094 1.00 73.69 86 GLN A O 1
ATOM 682 N N . SER A 1 87 ? 15.279 3.890 -3.711 1.00 69.44 87 SER A N 1
ATOM 683 C CA . SER A 1 87 ? 14.074 3.756 -2.879 1.00 69.44 87 SER A CA 1
ATOM 684 C C . SER A 1 87 ? 13.810 2.317 -2.425 1.00 69.44 87 SER A C 1
ATOM 686 O O . SER A 1 87 ? 13.218 2.119 -1.365 1.00 69.44 87 SER A O 1
ATOM 688 N N . LEU A 1 88 ? 14.247 1.328 -3.211 1.00 69.75 88 LEU A N 1
ATOM 689 C CA . LEU A 1 88 ? 14.212 -0.087 -2.837 1.00 69.75 88 LEU A CA 1
ATOM 690 C C . LEU A 1 88 ? 15.349 -0.452 -1.879 1.00 69.75 88 LEU A C 1
ATOM 692 O O . LEU A 1 88 ? 15.114 -1.137 -0.885 1.00 69.75 88 LEU A O 1
ATOM 696 N N . LEU A 1 89 ? 16.568 0.016 -2.165 1.00 69.81 89 LEU A N 1
ATOM 697 C CA . LEU A 1 89 ? 17.754 -0.263 -1.348 1.00 69.81 89 LEU A CA 1
ATOM 698 C C . LEU A 1 89 ? 17.635 0.310 0.068 1.00 69.81 89 LEU A C 1
ATOM 700 O O . LEU A 1 89 ? 18.036 -0.341 1.030 1.00 69.81 89 LEU A O 1
ATOM 704 N N . ASP A 1 90 ? 17.010 1.478 0.206 1.00 74.31 90 ASP A N 1
ATOM 705 C CA . ASP A 1 90 ? 16.778 2.130 1.498 1.00 74.31 90 ASP A CA 1
ATOM 706 C C . ASP A 1 90 ? 15.720 1.411 2.357 1.00 74.31 90 ASP A C 1
ATOM 708 O O . ASP A 1 90 ? 15.458 1.809 3.494 1.00 74.31 90 ASP A O 1
ATOM 712 N N . CYS A 1 91 ? 15.086 0.355 1.836 1.00 77.56 91 CYS A N 1
ATOM 713 C CA . CYS A 1 91 ? 13.993 -0.342 2.495 1.00 77.56 91 CYS A CA 1
ATOM 714 C C . CYS A 1 91 ? 14.206 -1.865 2.518 1.00 77.56 91 CYS A C 1
ATOM 716 O O . CYS A 1 91 ? 13.510 -2.631 1.856 1.00 77.56 91 CYS A O 1
ATOM 718 N N . ALA A 1 92 ? 15.148 -2.339 3.338 1.00 80.56 92 ALA A N 1
ATOM 719 C CA . ALA A 1 92 ? 15.411 -3.775 3.497 1.00 80.56 92 ALA A CA 1
ATOM 720 C C . ALA A 1 92 ? 14.164 -4.582 3.928 1.00 80.56 92 ALA A C 1
ATOM 722 O O . ALA A 1 92 ? 13.960 -5.710 3.479 1.00 80.56 92 ALA A O 1
ATOM 723 N N . GLU A 1 93 ? 13.296 -3.995 4.759 1.00 82.88 93 GLU A N 1
ATOM 724 C CA . GLU A 1 93 ? 12.025 -4.616 5.159 1.00 82.88 93 GLU A CA 1
ATOM 725 C C . GLU A 1 93 ? 11.088 -4.864 3.974 1.00 82.88 93 GLU A C 1
ATOM 727 O O . GLU A 1 93 ? 10.384 -5.873 3.947 1.00 82.88 93 GLU A O 1
ATOM 732 N N . PHE A 1 94 ? 11.099 -3.976 2.978 1.00 80.69 94 PHE A N 1
ATOM 733 C CA . PHE A 1 94 ? 10.323 -4.160 1.762 1.00 80.69 94 PHE A CA 1
ATOM 734 C C . PHE A 1 94 ? 10.780 -5.411 1.003 1.00 80.69 94 PHE A C 1
ATOM 736 O O . PHE A 1 94 ? 9.953 -6.253 0.654 1.00 80.69 94 PHE A O 1
ATOM 743 N N . LEU A 1 95 ? 12.093 -5.578 0.807 1.00 79.38 95 LEU A N 1
ATOM 744 C CA . LEU A 1 95 ? 12.649 -6.746 0.113 1.00 79.38 95 LEU A CA 1
ATOM 745 C C . LEU A 1 95 ? 12.307 -8.051 0.837 1.00 79.38 95 LEU A C 1
ATOM 747 O O . LEU A 1 95 ? 12.019 -9.067 0.200 1.00 79.38 95 LEU A O 1
ATOM 751 N N . LEU A 1 96 ? 12.300 -8.018 2.169 1.00 82.12 96 LEU A N 1
ATOM 752 C CA . LEU A 1 96 ? 11.919 -9.156 2.993 1.00 82.12 96 LEU A CA 1
ATOM 753 C C . LEU A 1 96 ? 10.437 -9.515 2.827 1.00 82.12 96 LEU A C 1
ATOM 755 O O . LEU A 1 96 ? 10.114 -10.687 2.623 1.00 82.12 96 LEU A O 1
ATOM 759 N N . ASP A 1 97 ? 9.539 -8.532 2.896 1.00 81.06 97 ASP A N 1
ATOM 760 C CA . ASP A 1 97 ? 8.103 -8.766 2.721 1.00 81.06 97 ASP A CA 1
ATOM 761 C C . ASP A 1 97 ? 7.775 -9.224 1.290 1.00 81.06 97 ASP A C 1
ATOM 763 O O . ASP A 1 97 ? 6.982 -10.151 1.113 1.00 81.06 97 ASP A O 1
ATOM 767 N N . TYR A 1 98 ? 8.454 -8.672 0.281 1.00 78.19 98 TYR A N 1
ATOM 768 C CA . TYR A 1 98 ? 8.348 -9.126 -1.106 1.00 78.19 98 TYR A CA 1
ATOM 769 C C . TYR A 1 98 ? 8.810 -10.579 -1.281 1.00 78.19 98 TYR A C 1
ATOM 771 O O . TYR A 1 98 ? 8.085 -11.406 -1.833 1.00 78.19 98 TYR A O 1
ATOM 779 N N . THR A 1 99 ? 9.976 -10.934 -0.734 1.00 77.12 99 THR A N 1
ATOM 780 C CA . THR A 1 99 ? 10.498 -12.311 -0.790 1.00 77.12 99 THR A CA 1
ATOM 781 C C . THR A 1 99 ? 9.530 -13.294 -0.127 1.00 77.12 99 THR A C 1
ATOM 783 O O . THR A 1 99 ? 9.249 -14.364 -0.664 1.00 77.12 99 THR A O 1
ATOM 786 N N . ARG A 1 100 ? 8.958 -12.926 1.027 1.00 78.56 100 ARG A N 1
ATOM 787 C CA . ARG A 1 100 ? 7.940 -13.735 1.715 1.00 78.56 100 ARG A CA 1
ATOM 788 C C . ARG A 1 100 ? 6.675 -13.913 0.879 1.00 78.56 100 ARG A C 1
ATOM 790 O O . ARG A 1 100 ? 6.102 -15.003 0.896 1.00 78.56 100 ARG A O 1
ATOM 797 N N . ALA A 1 101 ? 6.235 -12.865 0.182 1.00 74.31 101 ALA A N 1
ATOM 798 C CA . ALA A 1 101 ? 5.083 -12.928 -0.710 1.00 74.31 101 ALA A CA 1
ATOM 799 C C . ALA A 1 101 ? 5.336 -13.911 -1.864 1.00 74.31 101 ALA A C 1
ATOM 801 O O . ALA A 1 101 ? 4.529 -14.816 -2.064 1.00 74.31 101 ALA A O 1
ATOM 802 N N . LEU A 1 102 ? 6.499 -13.829 -2.520 1.00 70.25 102 LEU A N 1
ATOM 803 C CA . LEU A 1 102 ? 6.896 -14.759 -3.584 1.00 70.25 102 LEU A CA 1
ATOM 804 C C . LEU A 1 102 ? 6.936 -16.223 -3.116 1.00 70.25 102 LEU A C 1
ATOM 806 O O . LEU A 1 102 ? 6.406 -17.112 -3.786 1.00 70.25 102 LEU A O 1
ATOM 810 N N . VAL A 1 103 ? 7.531 -16.491 -1.949 1.00 69.00 103 VAL A N 1
ATOM 811 C CA . VAL A 1 103 ? 7.605 -17.851 -1.380 1.00 69.00 103 VAL A CA 1
ATOM 812 C C . VAL A 1 103 ? 6.208 -18.396 -1.044 1.00 69.00 103 VAL A C 1
ATOM 814 O O . VAL A 1 103 ? 5.922 -19.575 -1.252 1.00 69.00 103 VAL A O 1
ATOM 817 N N . LYS A 1 104 ? 5.300 -17.552 -0.542 1.00 67.06 104 LYS A N 1
ATOM 818 C CA . LYS A 1 104 ? 3.909 -17.957 -0.284 1.00 67.06 104 LYS A CA 1
ATOM 819 C C . LYS A 1 104 ? 3.122 -18.248 -1.560 1.00 67.06 104 LYS A C 1
ATOM 821 O O . LYS A 1 104 ? 2.296 -19.157 -1.544 1.00 67.06 104 LYS A O 1
ATOM 826 N N . ASP A 1 105 ? 3.349 -17.495 -2.629 1.00 62.00 105 ASP A N 1
ATOM 827 C CA . ASP A 1 105 ? 2.596 -17.654 -3.875 1.00 62.00 105 ASP A CA 1
ATOM 828 C C . ASP A 1 105 ? 3.032 -18.918 -4.636 1.00 62.00 105 ASP A C 1
ATOM 830 O O . ASP A 1 105 ? 2.218 -19.779 -4.976 1.00 62.00 105 ASP A O 1
ATOM 834 N N . THR A 1 106 ? 4.348 -19.126 -4.744 1.00 53.12 106 THR A N 1
ATOM 835 C CA . THR A 1 106 ? 4.953 -20.332 -5.347 1.00 53.12 106 THR A CA 1
ATOM 836 C C . THR A 1 106 ? 4.560 -21.643 -4.661 1.00 53.12 106 THR A C 1
ATOM 838 O O . THR A 1 106 ? 4.533 -22.688 -5.308 1.00 53.12 106 THR A O 1
ATOM 841 N N . THR A 1 107 ? 4.219 -21.607 -3.370 1.00 51.94 107 THR A N 1
ATOM 842 C CA . THR A 1 107 ? 3.801 -22.795 -2.605 1.00 51.94 107 THR A CA 1
ATOM 843 C C . THR A 1 107 ? 2.303 -23.086 -2.674 1.00 51.94 107 THR A C 1
ATOM 845 O O . THR A 1 107 ? 1.899 -24.202 -2.348 1.00 51.94 107 THR A O 1
ATOM 848 N N . LYS A 1 108 ? 1.466 -22.126 -3.093 1.00 49.50 108 LYS A N 1
ATOM 849 C CA . LYS A 1 108 ? 0.002 -22.283 -3.094 1.00 49.50 108 LYS A CA 1
ATOM 850 C C . LYS A 1 108 ? -0.617 -22.277 -4.487 1.00 49.50 108 LYS A C 1
ATOM 852 O O . LYS A 1 108 ? -1.563 -23.029 -4.708 1.00 49.50 108 LYS A O 1
ATOM 857 N N . HIS A 1 109 ? -0.096 -21.487 -5.427 1.00 49.47 109 HIS A N 1
ATOM 858 C CA . HIS A 1 109 ? -0.704 -21.327 -6.747 1.00 49.47 109 HIS A CA 1
ATOM 859 C C . HIS A 1 109 ? 0.342 -21.080 -7.852 1.00 49.47 109 HIS A C 1
ATOM 861 O O . HIS A 1 109 ? 0.519 -19.948 -8.290 1.00 49.47 109 HIS A O 1
ATOM 867 N N . PRO A 1 110 ? 0.980 -22.134 -8.396 1.00 45.81 110 PRO A N 1
ATOM 868 C CA . PRO A 1 110 ? 2.074 -22.000 -9.368 1.00 45.81 110 PRO A CA 1
ATOM 869 C C . PRO A 1 110 ? 1.691 -21.345 -10.713 1.00 45.81 110 PRO A C 1
ATOM 871 O O . PRO A 1 110 ? 2.579 -21.028 -11.494 1.00 45.81 110 PRO A O 1
ATOM 874 N N . ASN A 1 111 ? 0.395 -21.127 -10.980 1.00 45.84 111 ASN A N 1
ATOM 875 C CA . ASN A 1 111 ? -0.130 -20.581 -12.240 1.00 45.84 111 ASN A CA 1
ATOM 876 C C . ASN A 1 111 ? -1.046 -19.354 -12.061 1.00 45.84 111 ASN A C 1
ATOM 878 O O . ASN A 1 111 ? -1.694 -18.947 -13.027 1.00 45.84 111 ASN A O 1
ATOM 882 N N . ASN A 1 112 ? -1.192 -18.800 -10.850 1.00 43.44 112 ASN A N 1
ATOM 883 C CA . ASN A 1 112 ? -2.123 -17.688 -10.666 1.00 43.44 112 ASN A CA 1
ATOM 884 C C . ASN A 1 112 ? -1.497 -16.356 -11.065 1.00 43.44 112 ASN A C 1
ATOM 886 O O . ASN A 1 112 ? -0.381 -16.022 -10.691 1.00 43.44 112 ASN A O 1
ATOM 890 N N . ASP A 1 113 ? -2.287 -15.591 -11.810 1.00 47.59 113 ASP A N 1
ATOM 891 C CA . ASP A 1 113 ? -2.065 -14.178 -12.038 1.00 47.59 113 ASP A CA 1
ATOM 892 C C . ASP A 1 113 ? -2.072 -13.454 -10.679 1.00 47.59 113 ASP A C 1
ATOM 894 O O . ASP A 1 113 ? -3.106 -13.462 -9.999 1.00 47.59 113 ASP A O 1
ATOM 898 N N . PRO A 1 114 ? -0.962 -12.826 -10.267 1.00 46.44 114 PRO A N 1
ATOM 899 C CA . PRO A 1 114 ? -0.872 -12.126 -8.990 1.00 46.44 114 PRO A CA 1
ATOM 900 C C . PRO A 1 114 ? -1.835 -10.924 -8.894 1.00 46.44 114 PRO A C 1
ATOM 902 O O . PRO A 1 114 ? -2.062 -10.403 -7.807 1.00 46.44 114 PRO A O 1
ATOM 905 N N . ARG A 1 115 ? -2.513 -10.553 -9.995 1.00 47.44 115 ARG A N 1
ATOM 906 C CA . ARG A 1 115 ? -3.665 -9.632 -10.007 1.00 47.44 115 ARG A CA 1
ATOM 907 C C . ARG A 1 115 ? -4.945 -10.207 -9.382 1.00 47.44 115 ARG A C 1
ATOM 909 O O . ARG A 1 115 ? -5.905 -9.467 -9.206 1.00 47.44 115 ARG A O 1
ATOM 916 N N . ARG A 1 116 ? -4.999 -11.501 -9.028 1.00 46.38 116 ARG A N 1
ATOM 917 C CA . ARG A 1 116 ? -6.130 -12.098 -8.280 1.00 46.38 116 ARG A CA 1
ATOM 918 C C . ARG A 1 116 ? -6.164 -11.707 -6.797 1.00 46.38 116 ARG A C 1
ATOM 920 O O . ARG A 1 116 ? -7.128 -12.040 -6.116 1.00 46.38 116 ARG A O 1
ATOM 927 N N . ILE A 1 117 ? -5.165 -10.969 -6.311 1.00 50.47 117 ILE A N 1
ATOM 928 C CA . ILE A 1 117 ? -5.093 -10.414 -4.949 1.00 50.47 117 ILE A CA 1
ATOM 929 C C . ILE A 1 117 ? -5.849 -9.071 -4.887 1.00 50.47 117 ILE A C 1
ATOM 931 O O . ILE A 1 117 ? -5.335 -8.054 -4.429 1.00 50.47 117 ILE A O 1
ATOM 935 N N . LEU A 1 118 ? -7.071 -9.059 -5.421 1.00 55.53 118 LEU A N 1
ATOM 936 C CA . LEU A 1 118 ? -7.969 -7.903 -5.413 1.00 55.53 118 LEU A CA 1
ATOM 937 C C . LEU A 1 118 ? -9.324 -8.253 -4.783 1.00 55.53 118 LEU A C 1
ATOM 939 O O . LEU A 1 118 ? -10.327 -7.631 -5.104 1.00 55.53 118 LEU A O 1
ATOM 943 N N . ASP A 1 119 ? -9.369 -9.266 -3.912 1.00 64.69 119 ASP A N 1
ATOM 944 C CA . ASP A 1 119 ? -10.505 -9.424 -3.005 1.00 64.69 119 ASP A CA 1
ATOM 945 C C . ASP A 1 119 ? -10.444 -8.282 -1.975 1.00 64.69 119 ASP A C 1
ATOM 947 O O . ASP A 1 119 ? -9.489 -8.252 -1.188 1.00 64.69 119 ASP A O 1
ATOM 951 N N . PRO A 1 120 ? -11.411 -7.345 -1.976 1.00 65.31 120 PRO A N 1
ATOM 952 C CA . PRO A 1 120 ? -11.441 -6.205 -1.063 1.00 65.31 120 PRO A CA 1
ATOM 953 C C . PRO A 1 120 ? -11.257 -6.576 0.407 1.00 65.31 120 PRO A C 1
ATOM 955 O O . PRO A 1 120 ? -10.531 -5.889 1.135 1.00 65.31 120 PRO A O 1
ATOM 958 N N . CYS A 1 121 ? -11.770 -7.739 0.809 1.00 72.75 121 CYS A N 1
ATOM 959 C CA . CYS A 1 121 ? -11.656 -8.249 2.170 1.00 72.75 121 CYS A CA 1
ATOM 960 C C . CYS A 1 121 ? -10.202 -8.553 2.583 1.00 72.75 121 CYS A C 1
ATOM 962 O O . CYS A 1 121 ? -9.891 -8.642 3.770 1.00 72.75 121 CYS A O 1
ATOM 964 N N . GLN A 1 122 ? -9.275 -8.707 1.630 1.00 70.94 122 GLN A N 1
ATOM 965 C CA . GLN A 1 122 ? -7.857 -8.965 1.914 1.00 70.94 122 GLN A CA 1
ATOM 966 C C . GLN A 1 122 ? -7.061 -7.700 2.257 1.00 70.94 122 GLN A C 1
ATOM 968 O O . GLN A 1 122 ? -5.943 -7.805 2.776 1.00 70.94 122 GLN A O 1
ATOM 973 N N . TYR A 1 123 ? -7.606 -6.515 1.966 1.00 73.62 123 TYR A N 1
ATOM 974 C CA . TYR A 1 123 ? -6.934 -5.233 2.186 1.00 73.62 123 TYR A CA 1
ATOM 975 C C . TYR A 1 123 ? -7.776 -4.183 2.923 1.00 73.62 123 TYR A C 1
ATOM 977 O O . TYR A 1 123 ? -7.231 -3.145 3.309 1.00 73.62 123 TYR A O 1
ATOM 985 N N . HIS A 1 124 ? -9.056 -4.447 3.183 1.00 79.75 124 HIS A N 1
ATOM 986 C CA . HIS A 1 124 ? -9.891 -3.653 4.085 1.00 79.75 124 HIS A CA 1
ATOM 987 C C . HIS A 1 124 ? -9.799 -4.141 5.533 1.00 79.75 124 HIS A C 1
ATOM 989 O O . HIS A 1 124 ? -9.519 -5.305 5.817 1.00 79.75 124 HIS A O 1
ATOM 995 N N . ARG A 1 125 ? -10.018 -3.220 6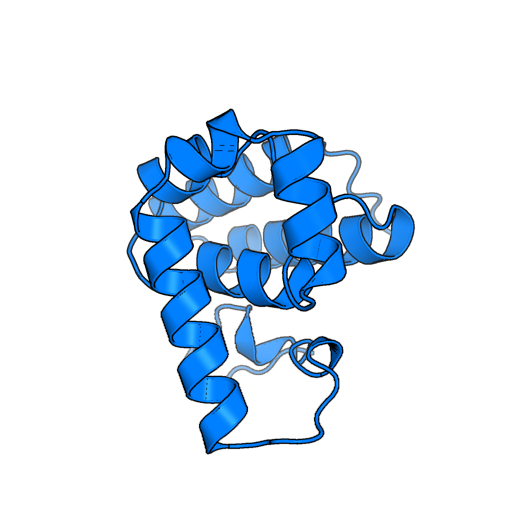.475 1.00 78.44 125 ARG A N 1
ATOM 996 C CA . ARG A 1 125 ? -10.358 -3.564 7.861 1.00 78.44 125 ARG A CA 1
ATOM 997 C C . ARG A 1 125 ? -11.864 -3.684 7.986 1.00 78.44 125 ARG A C 1
ATOM 999 O O . ARG A 1 125 ? -12.576 -2.765 7.582 1.00 78.44 125 ARG A O 1
ATOM 1006 N N . HIS A 1 126 ? -12.286 -4.761 8.626 1.00 77.12 126 HIS A N 1
ATOM 1007 C CA . HIS A 1 126 ? -13.666 -5.063 8.971 1.00 77.12 126 HIS A CA 1
ATOM 1008 C C . HIS A 1 126 ? -13.780 -5.209 10.483 1.00 77.12 126 HIS A C 1
ATOM 1010 O O . HIS A 1 126 ? -12.831 -5.677 11.122 1.00 77.12 126 HIS A O 1
ATOM 1016 N N . ALA A 1 127 ? -14.921 -4.824 11.052 1.00 73.75 127 ALA A N 1
ATOM 1017 C CA . ALA A 1 127 ? -15.302 -5.378 12.344 1.00 73.75 127 ALA A CA 1
ATOM 1018 C C . ALA A 1 127 ? -15.651 -6.870 12.180 1.00 73.75 127 ALA A C 1
ATOM 1020 O O . ALA A 1 127 ? -15.916 -7.340 11.071 1.00 73.75 127 ALA A O 1
ATOM 1021 N N . ASP A 1 128 ? -15.641 -7.629 13.277 1.00 72.44 128 ASP A N 1
ATOM 1022 C CA . ASP A 1 128 ? -15.966 -9.057 13.235 1.00 72.44 128 ASP A CA 1
ATOM 1023 C C . ASP A 1 128 ? -17.344 -9.292 12.593 1.00 72.44 128 ASP A C 1
ATOM 1025 O O . ASP A 1 128 ? -18.365 -8.796 13.071 1.00 72.44 128 ASP A O 1
ATOM 1029 N N . GLY A 1 129 ? -17.364 -10.074 11.509 1.00 67.62 129 GLY A N 1
ATOM 1030 C CA . GLY A 1 129 ? -18.580 -10.406 10.761 1.00 67.62 129 GLY A CA 1
ATOM 1031 C C . GLY A 1 129 ? -18.985 -9.398 9.680 1.00 67.62 129 GLY A C 1
ATOM 1032 O O . GLY A 1 129 ? -20.003 -9.617 9.028 1.00 67.62 129 GLY A O 1
ATOM 1033 N N . GLU A 1 130 ? -18.217 -8.328 9.464 1.00 76.31 130 GLU A N 1
ATOM 1034 C CA . GLU A 1 130 ? -18.406 -7.433 8.319 1.00 76.31 130 GLU A CA 1
ATOM 1035 C C . GLU A 1 130 ? -17.629 -7.926 7.089 1.00 76.31 130 GLU A C 1
ATOM 1037 O O . GLU A 1 130 ? -16.512 -8.433 7.195 1.00 76.31 130 GLU A O 1
ATOM 1042 N N . GLU A 1 131 ? -18.214 -7.731 5.909 1.00 73.56 131 GLU A N 1
ATOM 1043 C CA . GLU A 1 131 ? -17.593 -7.994 4.609 1.00 73.56 131 GLU A CA 1
ATOM 1044 C C . GLU A 1 131 ? -17.559 -6.701 3.787 1.00 73.56 131 GLU A C 1
ATOM 1046 O O . GLU A 1 131 ? -18.294 -5.745 4.060 1.00 73.56 131 GLU A O 1
ATOM 1051 N N . CYS A 1 132 ? -16.704 -6.651 2.767 1.00 68.62 132 CYS A N 1
ATOM 1052 C CA . CYS A 1 132 ? -16.782 -5.592 1.770 1.00 68.62 132 CYS A CA 1
ATOM 1053 C C . CYS A 1 132 ? -18.112 -5.686 1.012 1.00 68.62 132 CYS A C 1
ATOM 1055 O O . CYS A 1 132 ? -18.432 -6.728 0.445 1.00 68.62 132 CYS A O 1
ATOM 1057 N N . THR A 1 133 ? -18.865 -4.588 0.987 1.00 59.66 133 THR A N 1
ATOM 1058 C CA . THR A 1 133 ? -20.072 -4.423 0.157 1.00 59.66 133 THR A CA 1
ATOM 1059 C C . THR A 1 133 ? -19.749 -4.076 -1.284 1.00 59.66 133 THR A C 1
ATOM 1061 O O . THR A 1 133 ? -18.854 -3.217 -1.468 1.00 59.66 133 THR A O 1
#

pLDDT: mean 74.05, std 13.67, range [30.7, 93.44]

Organism: NCBI:txid209136

Radius of gyration: 14.47 Å; chains: 1; bounding box: 38×37×30 Å

Sequence (133 aa):
MVFTKGSCRQLVDLSIFGDKYDMPALCNYAVDGLIKKHEQTNNVIISSFAHLYKNTLPNSLLRKTVLATYLCTPAQIETVLEKYPQSLLDCAEFLLDYTRALVKDTTKHPNNDPRRILDPCQYHRHADGEECT

Foldseek 3Di:
DDDPPDDLVVLLVQLLVCVVVVNQVSNLVSLVNNLVVCVVPVDQPQVCQLVSPVRDDPPALVLVSNLLRQPQDPVSVVVSCVPPVPSVVSCPVSVVVNVVVVVVCVVPPVDDRSNVCPQSQSRGDDDPPDGDD

Secondary structure (DSSP, 8-state):
-----S-HHHHHHHHHHHHHTT-HHHHHHHHHHHHHHHHHH-----TTHHHHHHTS-TT-HHHHHHHHHH--SHHHHHHHHHH-HHHHHT-HHHHHHHHHHHHHHHHH-TT--GGG---GGGTS---TT----